Protein AF-A0A946VC03-F1 (afdb_monomer_lite)

Structure (mmCIF, N/CA/C/O backbone):
data_AF-A0A946VC03-F1
#
_entry.id   AF-A0A946VC03-F1
#
loop_
_atom_site.group_PDB
_atom_site.id
_atom_site.type_symbol
_atom_site.label_atom_id
_atom_site.label_alt_id
_atom_site.label_comp_id
_atom_site.label_asym_id
_atom_site.label_entity_id
_atom_site.label_seq_id
_atom_site.pdbx_PDB_ins_code
_atom_site.Cartn_x
_atom_site.Cartn_y
_atom_site.Cartn_z
_atom_site.occupancy
_atom_site.B_iso_or_equiv
_atom_site.auth_seq_id
_atom_site.auth_comp_id
_atom_site.auth_asym_id
_atom_site.auth_atom_id
_atom_site.pdbx_PDB_model_num
ATOM 1 N N . MET A 1 1 ? 10.038 10.155 1.004 1.00 73.81 1 MET A N 1
ATOM 2 C CA . MET A 1 1 ? 9.931 9.353 2.270 1.00 73.81 1 MET A CA 1
ATOM 3 C C . MET A 1 1 ? 9.107 9.999 3.392 1.00 73.81 1 MET A C 1
ATOM 5 O O . MET A 1 1 ? 8.275 9.304 3.972 1.00 73.81 1 MET A O 1
ATOM 9 N N . ARG A 1 2 ? 9.316 11.276 3.764 1.00 77.25 2 ARG A N 1
ATOM 10 C CA . ARG A 1 2 ? 8.533 11.921 4.847 1.00 77.25 2 ARG A CA 1
ATOM 11 C C . ARG A 1 2 ? 7.036 12.010 4.530 1.00 77.25 2 ARG A C 1
ATOM 13 O O . ARG A 1 2 ? 6.222 11.764 5.412 1.00 77.25 2 ARG A O 1
ATOM 20 N N . GLU A 1 3 ? 6.687 12.316 3.286 1.00 83.94 3 GLU A N 1
ATOM 21 C CA . GLU A 1 3 ? 5.296 12.402 2.828 1.00 83.94 3 GLU A CA 1
ATOM 22 C C . GLU A 1 3 ? 4.605 11.037 2.813 1.00 83.94 3 GLU A C 1
ATOM 24 O O . GLU A 1 3 ? 3.574 10.890 3.464 1.00 83.94 3 GLU A O 1
ATOM 29 N N . ALA A 1 4 ? 5.232 10.013 2.216 1.00 84.19 4 ALA A N 1
ATOM 30 C CA . ALA A 1 4 ? 4.775 8.624 2.329 1.00 84.19 4 ALA A CA 1
ATOM 31 C C . ALA A 1 4 ? 4.515 8.218 3.787 1.00 84.19 4 ALA A C 1
ATOM 33 O O . ALA A 1 4 ? 3.467 7.673 4.108 1.00 84.19 4 ALA A O 1
ATOM 34 N N . SER A 1 5 ? 5.436 8.539 4.699 1.00 83.44 5 SER A N 1
ATOM 35 C CA . SER A 1 5 ? 5.289 8.170 6.112 1.00 83.44 5 SER A CA 1
ATOM 36 C C . SER A 1 5 ? 4.093 8.856 6.785 1.00 83.44 5 SER A C 1
ATOM 38 O O . SER A 1 5 ? 3.422 8.234 7.602 1.00 83.44 5 SER A O 1
ATOM 40 N N . ARG A 1 6 ? 3.795 10.116 6.435 1.00 86.25 6 ARG A N 1
ATOM 41 C CA . ARG A 1 6 ? 2.614 10.841 6.938 1.00 86.25 6 ARG A CA 1
ATOM 42 C C . ARG A 1 6 ? 1.312 10.288 6.369 1.00 86.25 6 ARG A C 1
ATOM 44 O O . ARG A 1 6 ? 0.351 10.149 7.118 1.00 86.25 6 ARG A O 1
ATOM 51 N N . LEU A 1 7 ? 1.297 9.955 5.079 1.00 88.12 7 LEU A N 1
ATOM 52 C CA . LEU A 1 7 ? 0.149 9.335 4.420 1.00 88.12 7 LEU A CA 1
ATOM 53 C C . LEU A 1 7 ? -0.200 8.007 5.099 1.00 88.12 7 LEU A C 1
ATOM 55 O O . LEU A 1 7 ? -1.341 7.803 5.503 1.00 88.12 7 LEU A O 1
ATOM 59 N N . LEU A 1 8 ? 0.797 7.143 5.305 1.00 87.56 8 LEU A N 1
ATOM 60 C CA . LEU A 1 8 ? 0.601 5.850 5.961 1.00 87.56 8 LEU A CA 1
ATOM 61 C C . LEU A 1 8 ? 0.190 6.004 7.432 1.00 87.56 8 LEU A C 1
ATOM 63 O O . LEU A 1 8 ? -0.682 5.283 7.904 1.00 87.56 8 LEU A O 1
ATOM 67 N N . ALA A 1 9 ? 0.762 6.968 8.156 1.00 87.12 9 ALA A N 1
ATOM 68 C CA . ALA A 1 9 ? 0.355 7.246 9.531 1.00 87.12 9 ALA A CA 1
ATOM 69 C C . ALA A 1 9 ? -1.104 7.713 9.623 1.00 87.12 9 ALA A C 1
ATOM 71 O O . ALA A 1 9 ? -1.829 7.286 10.520 1.00 87.12 9 ALA A O 1
ATOM 72 N N . ARG A 1 10 ? -1.547 8.560 8.684 1.00 88.50 10 ARG A N 1
ATOM 73 C CA . ARG A 1 10 ? -2.940 9.005 8.620 1.00 88.50 10 ARG A CA 1
ATOM 74 C C . ARG A 1 10 ? -3.882 7.843 8.319 1.00 88.50 10 ARG A C 1
ATOM 76 O O . ARG A 1 10 ? -4.851 7.670 9.042 1.00 88.50 10 ARG A O 1
ATOM 83 N N . ALA A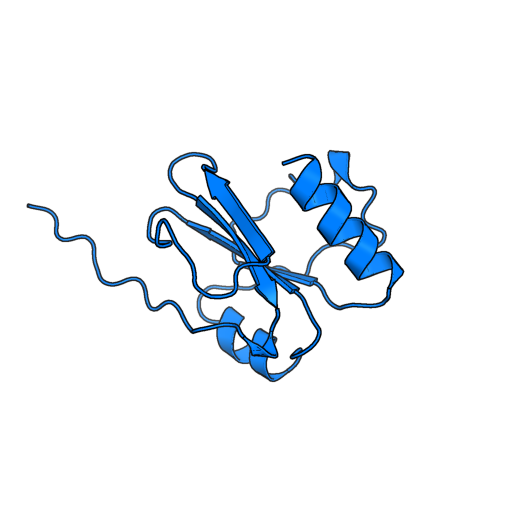 1 11 ? -3.540 7.019 7.333 1.00 88.56 11 ALA A N 1
ATOM 84 C CA . ALA A 1 11 ? -4.302 5.827 6.986 1.00 88.56 11 ALA A CA 1
ATOM 85 C C . ALA A 1 11 ? -4.481 4.874 8.183 1.00 88.56 11 ALA A C 1
ATOM 87 O O . ALA A 1 11 ? -5.590 4.416 8.438 1.00 88.56 11 ALA A O 1
ATOM 88 N N . GLN A 1 12 ? -3.427 4.628 8.972 1.00 87.06 12 GLN A N 1
ATOM 89 C CA . GLN A 1 12 ? -3.556 3.821 10.193 1.00 87.06 12 GLN A CA 1
ATOM 90 C C . GLN A 1 12 ? -4.441 4.483 11.248 1.00 87.06 12 GLN A C 1
ATOM 92 O O . GLN A 1 12 ? -5.231 3.799 11.891 1.00 87.06 12 GLN A O 1
ATOM 97 N N . ALA A 1 13 ? -4.310 5.799 11.437 1.00 88.56 13 ALA A N 1
ATOM 98 C CA . ALA A 1 13 ? -5.150 6.538 12.377 1.00 88.56 13 ALA A CA 1
ATOM 99 C C . ALA A 1 13 ? -6.636 6.503 11.978 1.00 88.56 13 ALA A C 1
ATOM 101 O O . ALA A 1 13 ? -7.496 6.509 12.853 1.00 88.56 13 ALA A O 1
ATOM 102 N N . ASP A 1 14 ? -6.920 6.414 10.677 1.00 90.00 14 ASP A N 1
ATOM 103 C CA . ASP A 1 14 ? -8.264 6.249 10.117 1.00 90.00 14 ASP A CA 1
ATOM 104 C C . ASP A 1 14 ? -8.734 4.772 10.119 1.00 90.00 14 ASP A C 1
ATOM 106 O O . ASP A 1 14 ? -9.802 4.458 9.600 1.00 90.00 14 ASP A O 1
ATOM 110 N N . GLY A 1 15 ? -7.959 3.851 10.709 1.00 89.62 15 GLY A N 1
ATOM 111 C CA . GLY A 1 15 ? -8.305 2.431 10.837 1.00 89.62 15 GLY A CA 1
ATOM 112 C C . GLY A 1 15 ? -8.065 1.596 9.576 1.00 89.62 15 GLY A C 1
ATOM 113 O O . GLY A 1 15 ? -8.490 0.444 9.515 1.00 89.62 15 GLY A O 1
ATOM 114 N N . GLN A 1 16 ? -7.382 2.145 8.570 1.00 91.00 16 GLN A N 1
ATOM 115 C CA . GLN A 1 16 ? -7.142 1.455 7.306 1.00 91.00 16 GLN A CA 1
ATOM 116 C C . GLN A 1 16 ? -5.973 0.470 7.425 1.00 91.00 16 GLN A C 1
ATOM 118 O O . GLN A 1 16 ? -4.893 0.797 7.928 1.00 91.00 16 GLN A O 1
ATOM 123 N N . SER A 1 17 ? -6.176 -0.741 6.903 1.00 91.31 17 SER A N 1
ATOM 124 C CA . SER A 1 17 ? -5.132 -1.762 6.810 1.00 91.31 17 SER A CA 1
ATOM 125 C C . SER A 1 17 ? -4.041 -1.332 5.833 1.00 91.31 17 SER A C 1
ATOM 127 O O . SER A 1 17 ? -4.323 -0.818 4.750 1.00 91.31 17 SER A O 1
ATOM 129 N N . ILE A 1 18 ? -2.781 -1.579 6.192 1.00 90.94 18 ILE A N 1
ATOM 130 C CA . ILE A 1 18 ? -1.636 -1.235 5.346 1.00 90.94 18 ILE A CA 1
ATOM 131 C C . ILE A 1 18 ? -0.707 -2.430 5.211 1.00 90.94 18 ILE A C 1
ATOM 133 O O . ILE A 1 18 ? -0.219 -2.978 6.205 1.00 90.94 18 ILE A O 1
ATOM 137 N N . ALA A 1 19 ? -0.408 -2.776 3.966 1.00 91.19 19 ALA A N 1
ATOM 138 C CA . ALA A 1 19 ? 0.544 -3.807 3.616 1.00 91.19 19 ALA A CA 1
ATOM 139 C C . ALA A 1 19 ? 1.713 -3.262 2.797 1.00 91.19 19 ALA A C 1
ATOM 141 O O . ALA A 1 19 ? 1.609 -2.262 2.088 1.00 91.19 19 ALA A O 1
ATOM 142 N N . VAL A 1 20 ? 2.851 -3.944 2.885 1.00 88.19 20 VAL A N 1
ATOM 143 C CA . VAL A 1 20 ? 4.073 -3.601 2.165 1.00 88.19 20 VAL A CA 1
ATOM 144 C C . VAL A 1 20 ? 4.598 -4.815 1.402 1.00 88.19 20 VAL A C 1
ATOM 146 O O . VAL A 1 20 ? 4.935 -5.847 1.980 1.00 88.19 20 VAL A O 1
ATOM 149 N N . LYS A 1 21 ? 4.698 -4.669 0.078 1.00 82.81 21 LYS A N 1
ATOM 150 C CA . LYS A 1 21 ? 5.371 -5.599 -0.838 1.00 82.81 21 LYS A CA 1
ATOM 151 C C . LYS A 1 21 ? 6.765 -5.048 -1.142 1.00 82.81 21 LYS A C 1
ATOM 153 O O . LYS A 1 21 ? 7.060 -4.561 -2.234 1.00 82.81 21 LYS A O 1
ATOM 158 N N . ALA A 1 22 ? 7.621 -5.082 -0.133 1.00 65.94 22 ALA A N 1
ATOM 159 C CA . ALA A 1 22 ? 9.032 -4.742 -0.229 1.00 65.94 22 ALA A CA 1
ATOM 160 C C . ALA A 1 22 ? 9.816 -5.689 0.677 1.00 65.94 22 ALA A C 1
ATOM 162 O O . ALA A 1 22 ? 9.253 -6.257 1.613 1.00 65.94 22 ALA A O 1
ATOM 163 N N . ARG A 1 23 ? 11.136 -5.790 0.480 1.00 62.66 23 ARG A N 1
ATOM 164 C CA . ARG A 1 23 ? 12.012 -6.186 1.592 1.00 62.66 23 ARG A CA 1
ATOM 165 C C . ARG A 1 23 ? 11.976 -5.046 2.614 1.00 62.66 23 ARG A C 1
ATOM 167 O O . ARG A 1 23 ? 12.790 -4.128 2.554 1.00 62.66 23 ARG A O 1
ATOM 174 N N . TYR A 1 24 ? 10.950 -5.049 3.455 1.00 59.88 24 TYR A N 1
ATOM 175 C CA . TYR A 1 24 ? 10.668 -4.000 4.419 1.00 59.88 24 TYR A CA 1
ATOM 176 C C . TYR A 1 24 ? 11.625 -4.130 5.608 1.00 59.88 24 TYR A C 1
ATOM 178 O O . TYR A 1 24 ? 11.550 -5.093 6.362 1.00 59.88 24 TYR A O 1
ATOM 186 N N . HIS A 1 25 ? 12.525 -3.156 5.776 1.00 59.09 25 HIS A N 1
ATOM 187 C CA . HIS A 1 25 ? 13.494 -3.108 6.883 1.00 59.09 25 HIS A CA 1
ATOM 188 C C . HIS A 1 25 ? 13.124 -2.049 7.946 1.00 59.09 25 HIS A C 1
ATOM 190 O O . HIS A 1 25 ? 14.002 -1.501 8.602 1.00 59.09 25 HIS A O 1
ATOM 196 N N . GLY A 1 26 ? 11.838 -1.698 8.098 1.00 58.09 26 GLY A N 1
ATOM 197 C CA . GLY A 1 26 ? 11.400 -0.710 9.102 1.00 58.09 26 GLY A CA 1
ATOM 198 C C . GLY A 1 26 ? 11.576 0.766 8.710 1.00 58.09 26 GLY A C 1
ATOM 199 O O . GLY A 1 26 ? 11.442 1.649 9.552 1.00 58.09 26 GLY A O 1
ATOM 200 N N . GLU A 1 27 ? 11.836 1.059 7.433 1.00 64.69 27 GLU A N 1
ATOM 201 C CA . GLU A 1 27 ? 12.205 2.399 6.936 1.00 64.69 27 GLU A CA 1
ATOM 202 C C . GLU A 1 27 ? 11.111 3.480 7.104 1.00 64.69 27 GLU A C 1
ATOM 204 O O . GLU A 1 27 ? 11.431 4.667 7.154 1.00 64.69 27 GLU A O 1
ATOM 209 N N . PHE A 1 28 ? 9.831 3.106 7.241 1.00 59.94 28 PHE A N 1
ATOM 210 C CA . PHE A 1 28 ? 8.727 4.054 7.501 1.00 59.94 28 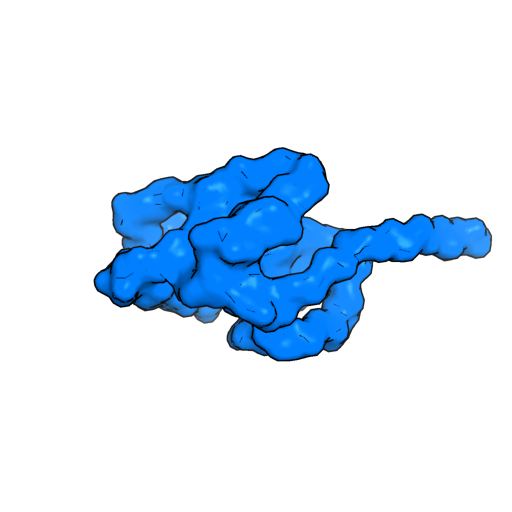PHE A CA 1
ATOM 211 C C . PHE A 1 28 ? 8.468 4.305 8.993 1.00 59.94 28 PHE A C 1
ATOM 213 O O . PHE A 1 28 ? 7.817 5.290 9.349 1.00 59.94 28 PHE A O 1
ATOM 220 N N . GLY A 1 29 ? 8.980 3.439 9.877 1.00 53.69 29 GLY A N 1
ATOM 221 C CA . GLY A 1 29 ? 8.695 3.499 11.313 1.00 53.69 29 GLY A CA 1
ATOM 222 C C . GLY A 1 29 ? 9.195 4.787 11.970 1.00 53.69 29 GLY A C 1
ATOM 223 O O . GLY A 1 29 ? 8.526 5.338 12.841 1.00 53.69 29 GLY A O 1
ATOM 224 N N . PHE A 1 30 ? 10.327 5.323 11.503 1.00 53.62 30 PHE A N 1
ATOM 225 C CA . PHE A 1 30 ? 10.973 6.480 12.130 1.00 53.62 30 PHE A CA 1
ATOM 226 C C . PHE A 1 30 ? 10.312 7.827 11.788 1.00 53.62 30 PHE A C 1
ATOM 228 O O . PHE A 1 30 ? 10.326 8.752 12.597 1.00 53.62 30 PHE A O 1
ATOM 235 N N . HIS A 1 31 ? 9.714 7.963 10.601 1.00 57.72 31 HIS A N 1
ATOM 236 C CA . HIS A 1 31 ? 9.221 9.258 10.116 1.00 57.72 31 HIS A CA 1
ATOM 237 C C . HIS A 1 31 ? 7.710 9.475 10.297 1.00 57.72 31 HIS A C 1
ATOM 239 O O . HIS A 1 31 ? 7.274 10.625 10.251 1.00 57.72 31 HIS A O 1
ATOM 245 N N . GLY A 1 32 ? 6.923 8.411 10.507 1.00 60.28 32 GLY A N 1
ATOM 246 C CA . GLY A 1 32 ? 5.456 8.483 10.572 1.00 60.28 32 GLY A CA 1
ATOM 247 C C . GLY A 1 32 ? 4.826 8.275 11.952 1.00 60.28 32 GLY A C 1
ATOM 248 O O . GLY A 1 32 ? 3.666 8.625 12.116 1.00 60.28 32 GLY A O 1
ATOM 249 N N . ARG A 1 33 ? 5.552 7.729 12.945 1.00 69.31 33 ARG A N 1
ATOM 250 C CA . ARG A 1 33 ? 4.951 7.188 14.189 1.00 69.31 33 ARG A CA 1
ATOM 251 C C . ARG A 1 33 ? 3.792 6.229 13.885 1.00 69.31 33 ARG A C 1
ATOM 253 O O . ARG A 1 33 ? 2.676 6.413 14.364 1.00 69.31 33 ARG A O 1
ATOM 260 N N . LEU A 1 34 ? 4.065 5.231 13.048 1.00 74.38 34 LEU A N 1
ATOM 261 C CA . LEU A 1 34 ? 3.096 4.176 12.758 1.00 74.38 34 LEU A CA 1
ATOM 262 C C . LEU A 1 34 ? 2.631 3.536 14.075 1.00 74.38 34 LEU A C 1
ATOM 264 O O . LEU A 1 34 ? 3.460 3.187 14.917 1.00 74.38 34 LEU A O 1
ATOM 268 N N . GLN A 1 35 ? 1.316 3.424 14.255 1.00 72.94 35 GLN A N 1
ATOM 269 C CA . GLN A 1 35 ? 0.712 2.870 15.473 1.00 72.94 35 GLN A CA 1
ATOM 270 C C . GLN A 1 35 ? 0.819 1.342 15.504 1.00 72.94 35 GLN A C 1
ATOM 272 O O . GLN A 1 35 ? 0.885 0.743 16.574 1.00 72.94 35 GLN A O 1
ATOM 277 N N . ALA A 1 36 ? 0.873 0.721 14.323 1.00 75.75 36 ALA A N 1
ATOM 278 C CA . ALA A 1 36 ? 1.028 -0.714 14.146 1.00 75.75 36 ALA A CA 1
ATOM 279 C C . ALA A 1 36 ? 2.104 -1.020 13.089 1.00 75.75 36 ALA A C 1
ATOM 281 O O . ALA A 1 36 ? 2.306 -0.228 12.160 1.00 75.75 36 ALA A O 1
ATOM 282 N N . PRO A 1 37 ? 2.800 -2.166 13.186 1.00 78.38 37 PRO A N 1
ATOM 283 C CA . PRO A 1 37 ? 3.673 -2.623 12.113 1.00 78.38 37 PRO A CA 1
ATOM 284 C C . PRO A 1 37 ? 2.878 -2.845 10.817 1.00 78.38 37 PRO A C 1
ATOM 286 O O . PRO A 1 37 ? 1.726 -3.272 10.843 1.00 78.38 37 PRO A O 1
ATOM 289 N N . LEU A 1 38 ? 3.506 -2.562 9.674 1.00 84.50 38 LEU A N 1
ATOM 290 C CA . LEU A 1 38 ? 2.920 -2.840 8.361 1.00 84.50 38 LEU A CA 1
ATOM 291 C C . LEU A 1 38 ? 2.881 -4.351 8.106 1.00 84.50 38 LEU A C 1
ATOM 293 O O . LEU A 1 38 ? 3.834 -5.059 8.445 1.00 84.50 38 LEU A O 1
ATOM 297 N N . VAL A 1 39 ? 1.827 -4.830 7.443 1.00 88.31 39 VAL A N 1
ATOM 298 C CA . VAL A 1 39 ? 1.724 -6.236 7.031 1.00 88.31 39 VAL A CA 1
ATOM 299 C C . VAL A 1 39 ? 2.755 -6.504 5.935 1.00 88.31 39 VAL A C 1
ATOM 301 O O . VAL A 1 39 ? 2.644 -5.981 4.827 1.00 88.31 39 VAL A O 1
ATOM 304 N N . GLN A 1 40 ? 3.779 -7.305 6.231 1.00 87.19 40 GLN A N 1
ATOM 305 C CA . GLN A 1 40 ? 4.765 -7.697 5.225 1.00 87.19 40 GLN A CA 1
ATOM 306 C C . GLN A 1 40 ? 4.191 -8.789 4.332 1.00 87.19 40 GLN A C 1
ATOM 308 O O . GLN A 1 40 ? 3.827 -9.864 4.805 1.00 87.19 40 GLN A O 1
ATOM 313 N N . LEU A 1 41 ? 4.140 -8.516 3.033 1.00 86.94 41 LEU A N 1
ATOM 314 C CA . LEU A 1 41 ? 3.656 -9.474 2.052 1.00 86.94 41 LEU A CA 1
ATOM 315 C C . LEU A 1 41 ? 4.815 -10.214 1.399 1.00 86.94 41 LEU A C 1
ATOM 317 O O . LEU A 1 41 ? 5.802 -9.615 0.962 1.00 86.94 41 LEU A O 1
ATOM 321 N N . GLY A 1 42 ? 4.652 -11.531 1.290 1.00 80.50 42 GLY A N 1
ATOM 322 C CA . GLY A 1 42 ? 5.530 -12.369 0.489 1.00 80.50 42 GLY A CA 1
ATOM 323 C C . GLY A 1 42 ? 5.401 -12.083 -1.015 1.00 80.50 42 GLY A C 1
ATOM 324 O O . GLY A 1 42 ? 4.501 -11.357 -1.459 1.00 80.50 42 GLY A O 1
ATOM 325 N N . PRO A 1 43 ? 6.291 -12.664 -1.837 1.00 74.69 43 PRO A N 1
ATOM 326 C CA . PRO A 1 43 ? 6.148 -12.638 -3.289 1.00 74.69 43 PRO A CA 1
ATOM 327 C C . PRO A 1 43 ? 4.762 -13.155 -3.710 1.00 74.69 43 PRO A C 1
ATOM 329 O O . PRO A 1 43 ? 4.291 -14.153 -3.182 1.00 74.69 43 PRO A O 1
ATOM 332 N N . GLY A 1 44 ? 4.098 -12.468 -4.641 1.00 79.69 44 GLY A N 1
ATOM 333 C CA . GLY A 1 44 ? 2.772 -12.859 -5.148 1.00 79.69 44 GLY A CA 1
ATOM 334 C C . GLY A 1 44 ? 1.569 -12.448 -4.284 1.00 79.69 44 GLY A C 1
ATOM 335 O O . GLY A 1 44 ? 0.515 -12.177 -4.841 1.00 79.69 44 GLY A O 1
ATOM 336 N N . ALA A 1 45 ? 1.728 -12.254 -2.971 1.00 87.50 45 ALA A N 1
ATOM 337 C CA . ALA A 1 45 ? 0.598 -12.053 -2.047 1.00 87.50 45 ALA A CA 1
ATOM 338 C C . ALA A 1 45 ? -0.102 -10.677 -2.130 1.00 87.50 45 ALA A C 1
ATOM 340 O O . ALA A 1 45 ? -1.108 -10.449 -1.465 1.00 87.50 45 ALA A O 1
ATOM 341 N N . ALA A 1 46 ? 0.423 -9.733 -2.918 1.00 86.38 46 ALA A N 1
ATOM 342 C CA . ALA A 1 46 ? -0.150 -8.387 -3.024 1.00 86.38 46 ALA A CA 1
ATOM 343 C C . ALA A 1 46 ? -1.547 -8.372 -3.656 1.00 86.38 46 ALA A C 1
ATOM 345 O O . ALA A 1 46 ? -2.385 -7.594 -3.215 1.00 86.38 46 ALA A O 1
ATOM 346 N N . ALA A 1 47 ? -1.796 -9.229 -4.651 1.00 86.12 47 ALA A N 1
ATOM 347 C CA . ALA A 1 47 ? -3.105 -9.335 -5.294 1.00 86.12 47 ALA A CA 1
ATOM 348 C C . ALA A 1 47 ? -4.160 -9.907 -4.354 1.00 86.12 47 ALA A C 1
ATOM 350 O O . ALA A 1 47 ? -5.201 -9.284 -4.158 1.00 86.12 47 ALA A O 1
ATOM 351 N N . ASP A 1 48 ? -3.837 -11.017 -3.699 1.00 89.69 48 ASP A N 1
ATOM 352 C CA . ASP A 1 48 ? -4.744 -11.655 -2.748 1.00 89.69 48 ASP A CA 1
ATOM 353 C C . ASP A 1 48 ? -5.044 -10.735 -1.558 1.00 89.69 48 ASP A C 1
ATOM 355 O O . ASP A 1 48 ? -6.190 -10.609 -1.128 1.00 89.69 48 ASP A O 1
ATOM 359 N N . TRP A 1 49 ? -4.029 -10.016 -1.062 1.00 91.81 49 TRP A N 1
ATOM 360 C CA . TRP A 1 49 ? -4.231 -9.041 0.005 1.00 91.81 49 TRP A CA 1
ATOM 361 C C . TRP A 1 49 ? -5.126 -7.880 -0.434 1.00 91.81 49 TRP A C 1
ATOM 363 O O . TRP A 1 49 ? -6.021 -7.503 0.320 1.00 91.81 49 TRP A O 1
ATOM 373 N N . ALA A 1 50 ? -4.910 -7.329 -1.635 1.00 91.75 50 ALA A N 1
ATOM 374 C CA . ALA A 1 50 ? -5.715 -6.233 -2.173 1.00 91.75 50 ALA A CA 1
ATOM 375 C C . ALA A 1 50 ? -7.189 -6.628 -2.314 1.00 91.75 50 ALA A C 1
ATOM 377 O O . ALA A 1 50 ? -8.065 -5.866 -1.911 1.00 91.75 50 ALA A O 1
ATOM 378 N N . ALA A 1 51 ? -7.453 -7.843 -2.804 1.00 90.69 51 ALA A N 1
ATOM 379 C CA . ALA A 1 51 ? -8.804 -8.378 -2.935 1.00 90.69 51 ALA A CA 1
ATOM 380 C C . ALA A 1 51 ? -9.525 -8.492 -1.578 1.00 90.69 51 ALA A C 1
ATOM 382 O O . ALA A 1 51 ? -10.722 -8.230 -1.494 1.00 90.69 51 ALA A O 1
ATOM 383 N N . GLY A 1 52 ? -8.799 -8.840 -0.508 1.00 92.69 52 GLY A N 1
ATOM 384 C CA . GLY A 1 52 ? -9.334 -8.880 0.857 1.00 92.69 52 GLY A CA 1
ATOM 385 C C . GLY A 1 52 ? -9.352 -7.532 1.592 1.00 92.69 52 GLY A C 1
ATOM 386 O O . GLY A 1 52 ? -9.969 -7.433 2.648 1.00 92.69 52 GLY A O 1
ATOM 387 N N . ASN A 1 53 ? -8.673 -6.503 1.071 1.00 92.75 53 ASN A N 1
ATOM 388 C CA . ASN A 1 53 ? -8.516 -5.190 1.710 1.00 92.75 53 ASN A CA 1
ATOM 389 C C . ASN A 1 53 ? -8.728 -4.053 0.693 1.00 92.75 53 ASN A C 1
ATOM 391 O O . ASN A 1 53 ? -7.801 -3.273 0.451 1.00 92.75 53 ASN A O 1
ATOM 395 N N . PRO A 1 54 ? -9.928 -3.919 0.100 1.00 92.31 54 PRO A N 1
ATOM 396 C CA . PRO A 1 54 ? -10.178 -2.935 -0.955 1.00 92.31 54 PRO A CA 1
ATOM 397 C C . PRO A 1 54 ? -9.934 -1.492 -0.490 1.00 92.31 54 PRO A C 1
ATOM 399 O O . PRO A 1 54 ? -9.381 -0.684 -1.226 1.00 92.31 54 PRO A O 1
ATOM 402 N N . GLU A 1 55 ? -10.264 -1.171 0.760 1.00 92.50 55 GLU A N 1
ATOM 403 C CA . GLU A 1 55 ? -10.049 0.163 1.342 1.00 92.50 55 GLU A CA 1
ATOM 404 C C . GLU A 1 55 ? -8.668 0.331 1.996 1.00 92.50 55 GLU A C 1
ATOM 406 O O . GLU A 1 55 ? -8.358 1.393 2.539 1.00 92.50 55 GLU A O 1
ATOM 411 N N . GLY A 1 56 ? -7.842 -0.718 1.969 1.00 92.06 56 GLY A N 1
ATOM 412 C CA . GLY A 1 56 ? -6.489 -0.700 2.506 1.00 92.06 56 GLY A CA 1
ATOM 413 C C . GLY A 1 56 ? -5.480 -0.097 1.531 1.00 92.06 56 GLY A C 1
ATOM 414 O O . GLY A 1 56 ? -5.762 0.095 0.348 1.00 92.06 56 GLY A O 1
ATOM 415 N N . TYR A 1 57 ? -4.268 0.163 2.021 1.00 93.00 57 TYR A N 1
ATOM 416 C CA . TYR A 1 57 ? -3.164 0.647 1.191 1.00 93.00 57 TYR A CA 1
ATOM 417 C C . TYR A 1 57 ? -2.056 -0.383 1.029 1.00 93.00 57 TYR A C 1
ATOM 419 O O . TYR A 1 57 ? -1.639 -1.045 1.981 1.00 93.00 57 TYR A O 1
ATOM 427 N N . LEU A 1 58 ? -1.517 -0.439 -0.184 1.00 91.56 58 LEU A N 1
ATOM 428 C CA . LEU A 1 58 ? -0.341 -1.214 -0.537 1.00 91.56 58 LEU A CA 1
ATOM 429 C C . LEU A 1 58 ? 0.830 -0.296 -0.840 1.00 91.56 58 LEU A C 1
ATOM 431 O O . LEU A 1 58 ? 0.767 0.544 -1.735 1.00 91.56 58 LEU A O 1
ATOM 435 N N . VAL A 1 59 ? 1.929 -0.522 -0.129 1.00 89.50 59 VAL A N 1
ATOM 436 C CA . VAL A 1 59 ? 3.235 0.052 -0.437 1.00 89.50 59 VAL A CA 1
ATOM 437 C C . VAL A 1 59 ? 4.001 -0.947 -1.293 1.00 89.50 59 VAL A C 1
ATOM 439 O O . VAL A 1 59 ? 4.380 -2.023 -0.825 1.00 89.50 59 VAL A O 1
ATOM 442 N N . LEU A 1 60 ? 4.246 -0.607 -2.553 1.00 87.12 60 LEU A N 1
ATOM 443 C CA . LEU A 1 60 ? 5.032 -1.424 -3.473 1.00 87.12 60 LEU A CA 1
ATOM 444 C C . LEU A 1 60 ? 6.372 -0.734 -3.712 1.00 87.12 60 LEU A C 1
ATOM 446 O O . LEU A 1 60 ? 6.428 0.483 -3.877 1.00 87.12 60 LEU A O 1
ATOM 450 N N . SER A 1 61 ? 7.459 -1.499 -3.769 1.00 84.94 61 SER A N 1
ATOM 451 C CA . SER A 1 61 ? 8.749 -0.959 -4.206 1.00 84.94 61 SER A CA 1
ATOM 452 C C . SER A 1 61 ? 9.487 -1.942 -5.100 1.00 84.94 61 SER A C 1
ATOM 454 O O . SER A 1 61 ? 9.409 -3.156 -4.904 1.00 84.94 61 SER A O 1
ATOM 456 N N . GLY A 1 62 ? 10.204 -1.427 -6.091 1.00 81.38 62 GLY A N 1
ATOM 457 C CA . GLY A 1 62 ? 10.916 -2.265 -7.043 1.00 81.38 62 GLY A CA 1
ATOM 458 C C . GLY A 1 62 ? 11.480 -1.481 -8.215 1.00 81.38 62 GLY A C 1
ATOM 459 O O . GLY A 1 62 ? 11.046 -0.369 -8.506 1.00 81.38 62 GLY A O 1
ATOM 460 N N . ARG A 1 63 ? 12.462 -2.080 -8.890 1.00 81.19 63 ARG A N 1
ATOM 461 C CA . ARG A 1 63 ? 13.043 -1.541 -10.131 1.00 81.19 63 ARG A CA 1
ATOM 462 C C . ARG A 1 63 ? 12.117 -1.668 -11.321 1.00 81.19 63 ARG A C 1
ATOM 464 O O . ARG A 1 63 ? 12.202 -0.878 -12.244 1.00 81.19 63 ARG A O 1
ATOM 471 N N . ASP A 1 64 ? 11.266 -2.679 -11.271 1.00 77.94 64 ASP A N 1
ATOM 472 C CA . ASP A 1 64 ? 10.418 -3.034 -12.392 1.00 77.94 64 ASP A CA 1
ATOM 473 C C . ASP A 1 64 ? 9.087 -2.263 -12.322 1.00 77.94 64 ASP A C 1
ATOM 475 O O . ASP A 1 64 ? 8.282 -2.356 -13.229 1.00 77.94 64 ASP A O 1
ATOM 479 N N . LEU A 1 65 ? 8.842 -1.457 -11.278 1.00 79.19 65 LEU A N 1
ATOM 480 C CA . LEU A 1 65 ? 7.646 -0.617 -11.229 1.00 79.19 65 LEU A CA 1
ATOM 481 C C . LEU A 1 65 ? 7.699 0.467 -12.319 1.00 79.19 65 LEU A C 1
ATOM 483 O O . LEU A 1 65 ? 8.727 1.140 -12.445 1.00 79.19 65 LEU A O 1
ATOM 487 N N . PRO A 1 66 ? 6.599 0.682 -13.064 1.00 76.75 66 PRO A N 1
ATOM 488 C CA . PRO A 1 66 ? 6.539 1.722 -14.078 1.00 76.75 66 PRO A CA 1
ATOM 489 C C . PRO A 1 66 ? 6.731 3.107 -13.456 1.00 76.75 66 PRO A C 1
ATOM 491 O O . PRO A 1 66 ? 6.357 3.354 -12.306 1.00 76.75 66 PRO A O 1
ATOM 494 N N . GLU A 1 67 ? 7.280 4.034 -14.243 1.00 77.56 67 GLU A N 1
ATOM 495 C CA . GLU A 1 67 ? 7.427 5.434 -13.837 1.00 77.56 67 GLU A CA 1
ATOM 496 C C . GLU A 1 67 ? 6.085 6.064 -13.467 1.00 77.56 67 GLU A C 1
ATOM 498 O O . GLU A 1 67 ? 5.987 6.754 -12.454 1.00 77.56 67 GLU A O 1
ATOM 503 N N . HIS A 1 68 ? 5.043 5.740 -14.228 1.00 77.75 68 HIS A N 1
ATOM 504 C CA . HIS A 1 68 ? 3.665 6.075 -13.919 1.00 77.75 68 HIS A CA 1
ATOM 505 C C . HIS A 1 68 ? 2.913 4.797 -13.569 1.00 77.75 68 HIS A C 1
ATOM 507 O O . HIS A 1 68 ? 2.562 4.007 -14.442 1.00 77.75 68 HIS A O 1
ATOM 513 N N . TYR A 1 69 ? 2.678 4.588 -12.275 1.00 78.56 69 TYR A N 1
ATOM 514 C CA . TYR A 1 69 ? 1.770 3.550 -11.812 1.00 78.56 69 TYR A CA 1
ATOM 515 C C . TYR A 1 69 ? 0.348 4.133 -11.776 1.00 78.56 69 TYR A C 1
ATOM 517 O O . TYR A 1 69 ? 0.120 5.088 -11.024 1.00 78.56 69 TYR A O 1
ATOM 525 N N . PRO A 1 70 ? -0.596 3.628 -12.592 1.00 78.12 70 PRO A N 1
ATOM 526 C CA . PRO A 1 70 ? -1.951 4.165 -12.639 1.00 78.12 70 PRO A CA 1
ATOM 527 C C . PRO A 1 70 ? -2.594 4.167 -11.254 1.00 78.12 70 PRO A C 1
ATOM 529 O O . PRO A 1 70 ? -2.463 3.198 -10.511 1.00 78.12 70 PRO A O 1
ATOM 532 N N . LEU A 1 71 ? -3.292 5.255 -10.918 1.00 84.12 71 LEU A N 1
ATOM 533 C CA . LEU A 1 71 ? -4.056 5.386 -9.669 1.00 84.12 71 LEU A CA 1
ATOM 534 C C . LEU A 1 71 ? -3.199 5.325 -8.388 1.00 84.12 71 LEU A C 1
ATOM 536 O O . LEU A 1 71 ? -3.736 5.232 -7.283 1.00 84.12 71 LEU A O 1
ATOM 540 N N . ALA A 1 72 ? -1.870 5.425 -8.512 1.00 88.62 72 ALA A N 1
ATOM 541 C CA . ALA A 1 72 ? -1.007 5.610 -7.360 1.00 88.62 72 ALA A CA 1
ATOM 542 C C . ALA A 1 72 ? -1.233 6.988 -6.740 1.00 88.62 72 ALA A C 1
ATOM 544 O O . ALA A 1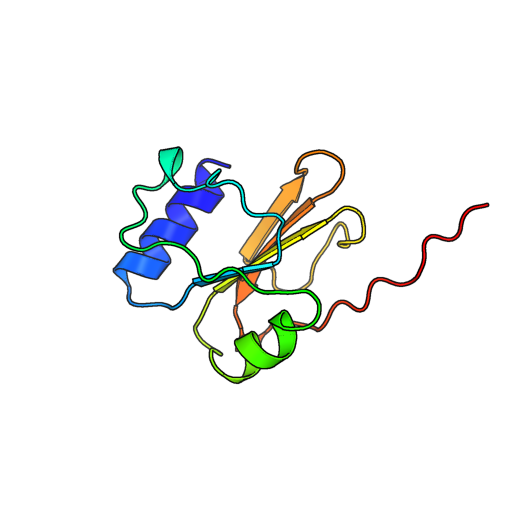 72 ? -1.099 8.018 -7.397 1.00 88.62 72 ALA A O 1
ATOM 545 N N . ILE A 1 73 ? -1.530 6.991 -5.445 1.00 90.94 73 ILE A N 1
ATOM 546 C CA . ILE A 1 73 ? -1.688 8.211 -4.643 1.00 90.94 73 ILE A CA 1
ATOM 547 C C . ILE A 1 73 ? -0.336 8.776 -4.197 1.00 90.94 73 ILE A C 1
ATOM 549 O O . ILE A 1 73 ? -0.250 9.897 -3.709 1.00 90.94 73 ILE A O 1
ATOM 553 N N . TYR A 1 74 ? 0.723 7.981 -4.352 1.00 89.94 74 TYR A N 1
ATOM 554 C CA . TYR A 1 74 ? 2.096 8.380 -4.107 1.00 89.94 74 TYR A CA 1
ATOM 555 C C . TYR A 1 74 ? 3.027 7.608 -5.030 1.00 89.94 74 TYR A C 1
ATOM 557 O O . TYR A 1 74 ? 2.867 6.397 -5.192 1.00 89.94 74 TYR A O 1
ATOM 565 N N . ASN A 1 75 ? 4.017 8.288 -5.602 1.00 90.12 75 ASN A N 1
ATOM 566 C CA . ASN A 1 75 ? 4.999 7.678 -6.485 1.00 90.12 75 ASN A CA 1
ATOM 567 C C . ASN A 1 75 ? 6.303 8.484 -6.477 1.00 90.12 75 ASN A C 1
ATOM 569 O O . ASN A 1 75 ? 6.334 9.615 -6.952 1.00 90.12 75 ASN A O 1
ATOM 573 N N . GLU A 1 76 ? 7.386 7.886 -5.982 1.00 86.69 76 GLU A N 1
ATOM 574 C CA . GLU A 1 76 ? 8.709 8.516 -5.936 1.00 86.69 76 GLU A CA 1
ATOM 575 C C . GLU A 1 76 ? 9.828 7.545 -6.342 1.00 86.69 76 GLU A C 1
ATOM 577 O O . GLU A 1 76 ? 9.714 6.331 -6.126 1.00 86.69 76 GLU A O 1
ATOM 582 N N . PRO A 1 77 ? 10.956 8.064 -6.861 1.00 86.75 77 PRO A N 1
ATOM 583 C CA . PRO A 1 77 ? 12.206 7.318 -6.918 1.00 86.75 77 PRO A CA 1
ATOM 584 C C . PRO A 1 77 ? 12.593 6.781 -5.533 1.00 86.75 77 PRO A C 1
ATOM 586 O O . PRO A 1 77 ? 12.558 7.497 -4.533 1.00 86.75 77 PRO A O 1
ATOM 589 N N . PHE A 1 78 ? 12.986 5.510 -5.468 1.00 82.38 78 PHE A N 1
ATOM 590 C CA . PHE A 1 78 ? 13.385 4.856 -4.227 1.00 82.38 78 PHE A CA 1
ATOM 591 C C . PHE A 1 78 ? 14.495 3.837 -4.472 1.00 82.38 78 PHE A C 1
ATOM 593 O O . PHE A 1 78 ? 14.313 2.825 -5.158 1.00 82.38 78 PHE A O 1
ATOM 600 N N . ARG A 1 79 ? 15.660 4.085 -3.862 1.00 79.62 79 ARG A N 1
ATOM 601 C CA . ARG A 1 79 ? 16.885 3.297 -4.064 1.00 79.62 79 ARG A CA 1
ATOM 602 C C . ARG A 1 79 ? 17.195 3.155 -5.563 1.00 79.62 79 ARG A C 1
ATOM 604 O O . ARG A 1 79 ? 17.403 4.154 -6.233 1.00 79.62 79 ARG A O 1
ATOM 611 N N . SER A 1 80 ? 17.231 1.926 -6.086 1.00 78.38 80 SER A N 1
ATOM 612 C CA . SER A 1 80 ? 17.515 1.649 -7.504 1.00 78.38 80 SER A CA 1
ATOM 613 C C . SER A 1 80 ? 16.264 1.556 -8.384 1.00 78.38 80 SER A C 1
ATOM 615 O O . SER A 1 80 ? 16.374 1.171 -9.544 1.00 78.38 80 SER A O 1
ATOM 617 N N . GLY A 1 81 ? 15.085 1.851 -7.835 1.00 85.06 81 GLY A N 1
ATOM 618 C CA . GLY A 1 81 ? 13.803 1.752 -8.521 1.00 85.06 81 GLY A CA 1
ATOM 619 C C . GLY A 1 81 ? 12.836 2.820 -8.038 1.00 85.06 81 GLY A C 1
ATOM 620 O O . GLY A 1 81 ? 13.213 3.978 -7.861 1.00 85.06 81 GLY A O 1
ATOM 621 N N . ARG A 1 82 ? 11.586 2.425 -7.805 1.00 85.69 82 ARG A N 1
ATOM 622 C CA . ARG A 1 82 ? 10.526 3.318 -7.334 1.00 85.69 82 ARG A CA 1
ATOM 623 C C . ARG A 1 82 ? 9.801 2.741 -6.135 1.00 85.69 82 ARG A C 1
ATOM 625 O O . ARG A 1 82 ? 9.882 1.542 -5.855 1.00 85.69 82 ARG A O 1
ATOM 632 N N . MET A 1 83 ? 9.088 3.615 -5.446 1.00 87.50 83 MET A N 1
ATOM 633 C CA . MET A 1 83 ? 8.153 3.281 -4.391 1.00 87.50 83 MET A CA 1
ATOM 634 C C . MET A 1 83 ? 6.819 3.939 -4.703 1.00 87.50 83 MET A C 1
ATOM 636 O O . MET A 1 83 ? 6.759 5.148 -4.931 1.00 87.50 83 MET A O 1
ATOM 640 N N . VAL A 1 84 ? 5.758 3.141 -4.687 1.00 90.56 84 VAL A N 1
ATOM 641 C CA . VAL A 1 84 ? 4.396 3.610 -4.918 1.00 90.56 84 VAL A CA 1
ATOM 642 C C . VAL A 1 84 ? 3.490 3.204 -3.769 1.00 90.56 84 VAL A C 1
ATOM 644 O O . VAL A 1 84 ? 3.705 2.170 -3.132 1.00 90.56 84 VAL A O 1
ATOM 647 N N . ILE A 1 85 ? 2.477 4.026 -3.514 1.00 91.31 85 ILE A N 1
ATOM 648 C CA . ILE A 1 85 ? 1.377 3.703 -2.608 1.00 91.31 85 ILE A CA 1
ATOM 649 C C . ILE A 1 85 ? 0.097 3.707 -3.432 1.00 91.31 85 ILE A C 1
ATOM 651 O O . ILE A 1 85 ? -0.166 4.668 -4.159 1.00 91.31 85 ILE A O 1
ATOM 655 N N . VAL A 1 86 ? -0.680 2.634 -3.324 1.00 91.81 86 VAL A N 1
ATOM 656 C CA . VAL A 1 86 ? -1.958 2.452 -4.025 1.00 91.81 86 VAL A CA 1
ATOM 657 C C . VAL A 1 86 ? -3.029 1.959 -3.060 1.00 91.81 86 VAL A C 1
ATOM 659 O O . VAL A 1 86 ? -2.700 1.354 -2.039 1.00 91.81 86 VAL A O 1
ATOM 662 N N . ARG A 1 87 ? -4.305 2.200 -3.376 1.00 92.62 87 ARG A N 1
ATOM 663 C CA . ARG A 1 87 ? -5.418 1.550 -2.671 1.00 92.62 87 ARG A CA 1
ATOM 664 C C . ARG A 1 87 ? -5.610 0.114 -3.161 1.00 92.62 87 ARG A C 1
ATOM 666 O O . ARG A 1 87 ? -5.271 -0.191 -4.303 1.00 92.62 87 ARG A O 1
ATOM 673 N N . GLY A 1 88 ? -6.157 -0.749 -2.308 1.00 90.38 88 GLY A N 1
ATOM 674 C CA . GLY A 1 88 ? -6.435 -2.148 -2.631 1.00 90.38 88 GLY A CA 1
ATOM 675 C C .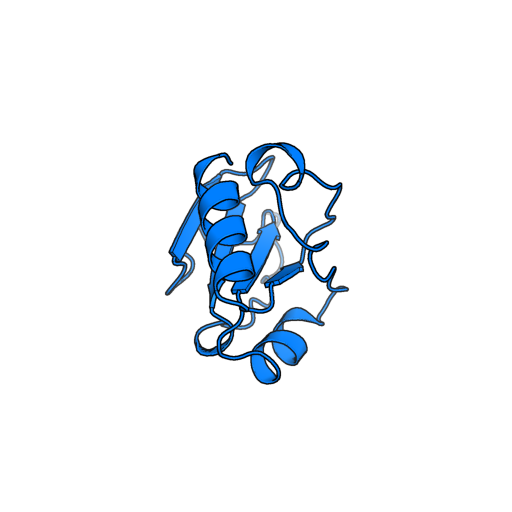 GLY A 1 88 ? -7.411 -2.308 -3.797 1.00 90.38 88 GLY A C 1
ATOM 676 O O . GLY A 1 88 ? -7.139 -3.083 -4.707 1.00 90.38 88 GLY A O 1
ATOM 677 N N . ASP A 1 89 ? -8.488 -1.521 -3.832 1.00 89.06 89 ASP A N 1
ATOM 678 C CA . ASP A 1 89 ? -9.537 -1.613 -4.859 1.00 89.06 89 ASP A CA 1
ATOM 679 C C . ASP A 1 89 ? -9.071 -1.225 -6.270 1.00 89.06 89 ASP A C 1
ATOM 681 O O . ASP A 1 89 ? -9.613 -1.712 -7.261 1.00 89.06 89 ASP A O 1
ATOM 685 N N . VAL A 1 90 ? -8.034 -0.392 -6.364 1.00 85.81 90 VAL A N 1
ATOM 686 C CA . VAL A 1 90 ? -7.438 0.042 -7.638 1.00 85.81 90 VAL A CA 1
ATOM 687 C C . VAL A 1 90 ? -6.106 -0.640 -7.932 1.00 85.81 90 VAL A C 1
ATOM 689 O O . VAL A 1 90 ? -5.419 -0.274 -8.887 1.00 85.81 90 VAL A O 1
ATOM 692 N N . MET A 1 91 ? -5.691 -1.597 -7.101 1.00 84.25 91 MET A N 1
ATOM 693 C CA . MET A 1 91 ? -4.404 -2.250 -7.275 1.00 84.25 91 MET A CA 1
ATOM 694 C C . MET A 1 91 ? -4.437 -3.140 -8.516 1.00 84.25 91 MET A C 1
ATOM 696 O O . MET A 1 91 ? -5.196 -4.103 -8.597 1.00 84.25 91 MET A O 1
ATOM 700 N N . ILE A 1 92 ? -3.567 -2.831 -9.477 1.00 78.81 92 ILE A N 1
ATOM 701 C CA . ILE A 1 92 ? -3.409 -3.621 -10.696 1.00 78.81 92 ILE A CA 1
ATOM 702 C C . ILE A 1 92 ? -2.216 -4.564 -10.507 1.00 78.81 92 ILE A C 1
ATOM 704 O O . ILE A 1 92 ? -1.090 -4.083 -10.319 1.00 78.81 92 ILE A O 1
ATOM 708 N N . PRO A 1 93 ? -2.404 -5.897 -10.577 1.00 70.62 93 PRO A N 1
ATOM 709 C CA . PRO A 1 93 ? -1.310 -6.845 -10.446 1.00 70.62 93 PRO A CA 1
ATOM 710 C C . PRO A 1 93 ? -0.197 -6.520 -11.438 1.00 70.62 93 PRO A C 1
ATOM 712 O O . PRO A 1 93 ? -0.341 -6.668 -12.650 1.00 70.62 93 PRO A O 1
ATOM 715 N N . TYR A 1 94 ? 0.937 -6.066 -10.912 1.00 65.56 94 TYR A N 1
ATOM 716 C CA . TYR A 1 94 ? 2.115 -5.848 -11.729 1.00 65.56 94 TYR A CA 1
ATOM 717 C C . TYR A 1 94 ? 2.924 -7.146 -11.777 1.00 65.56 94 TYR A C 1
ATOM 719 O O . TYR A 1 94 ? 3.753 -7.421 -10.899 1.00 65.56 94 TYR A O 1
ATOM 727 N N . ASN A 1 95 ? 2.643 -7.961 -12.796 1.00 58.72 95 ASN A N 1
ATOM 728 C CA . ASN A 1 95 ? 3.505 -9.058 -13.222 1.00 58.72 95 ASN A CA 1
ATOM 729 C C . ASN A 1 95 ? 4.672 -8.428 -13.973 1.00 58.72 95 ASN A C 1
ATOM 731 O O . ASN A 1 95 ? 4.564 -8.211 -15.175 1.00 58.72 95 ASN A O 1
ATOM 735 N N . GLY A 1 96 ? 5.741 -8.054 -13.264 1.00 52.66 96 GLY A N 1
ATOM 736 C CA . GLY A 1 96 ? 6.920 -7.462 -13.894 1.00 52.66 96 GLY A CA 1
ATOM 737 C C . GLY A 1 96 ? 7.329 -8.263 -15.121 1.00 52.66 96 GLY A C 1
ATOM 738 O O . GLY A 1 96 ? 7.751 -9.412 -14.996 1.00 52.66 96 GLY A O 1
ATOM 739 N N . ALA A 1 97 ? 7.145 -7.672 -16.302 1.00 44.19 97 ALA A N 1
ATOM 740 C CA . ALA A 1 97 ? 7.656 -8.255 -17.526 1.00 44.19 97 ALA A CA 1
ATOM 741 C C . ALA A 1 97 ? 9.183 -8.370 -17.375 1.00 44.19 97 ALA A C 1
ATOM 743 O O . ALA A 1 97 ? 9.805 -7.493 -16.760 1.00 44.19 97 ALA A O 1
ATOM 744 N N . PRO A 1 98 ? 9.793 -9.465 -17.858 1.00 42.16 98 PRO A N 1
ATOM 745 C CA . PRO A 1 98 ? 11.218 -9.685 -17.693 1.00 42.16 98 PRO A CA 1
ATOM 746 C C . PRO A 1 98 ? 11.989 -8.515 -18.295 1.00 42.16 98 PRO A C 1
ATOM 748 O O . PRO A 1 98 ? 11.631 -7.995 -19.350 1.00 42.16 98 PRO A O 1
ATOM 751 N N . ARG A 1 99 ? 13.074 -8.124 -17.620 1.00 44.34 99 ARG A N 1
ATOM 752 C CA . ARG A 1 99 ? 14.089 -7.260 -18.218 1.00 44.34 99 ARG A CA 1
ATOM 753 C C . ARG A 1 99 ? 14.451 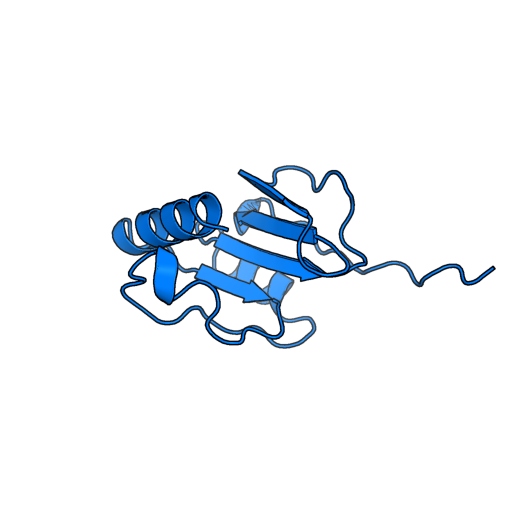-7.843 -19.580 1.00 44.34 99 ARG A C 1
ATOM 755 O O . ARG A 1 99 ? 15.056 -8.916 -19.623 1.00 44.34 99 ARG A O 1
ATOM 762 N N . SER A 1 100 ? 14.149 -7.127 -20.655 1.00 41.78 100 SER A N 1
ATOM 763 C CA . SER A 1 100 ? 14.943 -7.243 -21.870 1.00 41.78 100 SER A CA 1
ATOM 764 C C . SER A 1 100 ? 16.354 -6.808 -21.476 1.00 41.78 100 SER A C 1
ATOM 766 O O . SER A 1 100 ? 16.636 -5.622 -21.324 1.00 41.78 100 SER A O 1
ATOM 768 N N . ARG A 1 101 ? 17.206 -7.784 -21.150 1.00 43.50 101 ARG A N 1
ATOM 769 C CA . ARG A 1 101 ? 18.648 -7.609 -21.279 1.00 43.50 101 ARG A CA 1
ATOM 770 C C . ARG A 1 101 ? 18.912 -7.659 -22.776 1.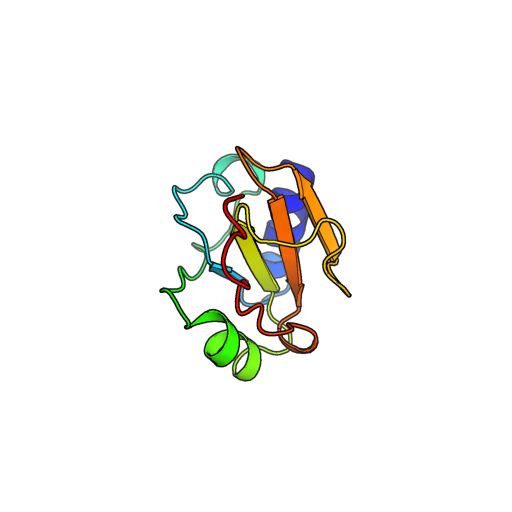00 43.50 101 ARG A C 1
ATOM 772 O O . ARG A 1 101 ? 18.847 -8.743 -23.350 1.00 43.50 101 ARG A O 1
ATOM 779 N N . GLU A 1 102 ? 19.110 -6.493 -23.370 1.00 36.56 102 GLU A N 1
ATOM 780 C CA . GLU A 1 102 ? 19.957 -6.372 -24.558 1.00 36.56 102 GLU A CA 1
ATOM 781 C C . GLU A 1 102 ? 21.428 -6.514 -24.145 1.00 36.56 102 GLU A C 1
ATOM 783 O O . GLU A 1 102 ? 21.764 -6.094 -23.008 1.00 36.56 102 GLU A O 1
#

pLDDT: mean 79.21, std 13.97, range [36.56, 93.0]

Sequence (102 aa):
MREASRLLARAQADGQSIAVKARYHGEFGFHGRLQAPLVQLGPGAAADWAAGNPEGYLVLSGRDLPEHYPLAIYNEPFRSGRMVIVRGDVMIPYNGAPRSRE

Secondary structure (DSSP, 8-state):
-HHHHHHHHHHHHTT--EEEES---STTHHHH--SS--EEPPTTHHHHHHHH-TTSEEEEEESSS-SS-TT-SEEEEETTEEEEEEESTT------------

Foldseek 3Di:
DLVVLQVQLVCVVVVAAAAEADPDPCVSCPRNVRPDDHHYDDPPCLLVVLVVRQQHKYKYWDQLDDQDDPQFPDWDDDDNHIITMHGSNPDDDCPRDDPPPD

Radius of gyration: 13.11 Å; chains: 1; bounding box: 30×25×40 Å